Protein AF-A0A0Q3IBZ6-F1 (afdb_monomer_lite)

pLDDT: mean 79.46, std 16.0, range [33.66, 96.81]

Organism: NCBI:txid53254

Structure (mmCIF, N/CA/C/O backbone):
data_AF-A0A0Q3IBZ6-F1
#
_entry.id   AF-A0A0Q3IBZ6-F1
#
loop_
_atom_site.group_PDB
_atom_site.id
_atom_site.type_symbol
_atom_site.label_atom_id
_atom_site.label_alt_id
_atom_site.label_comp_id
_atom_site.label_asym_id
_atom_site.label_entity_id
_atom_site.label_seq_id
_atom_site.pdbx_PDB_ins_code
_atom_site.Cartn_x
_atom_site.Cartn_y
_atom_site.C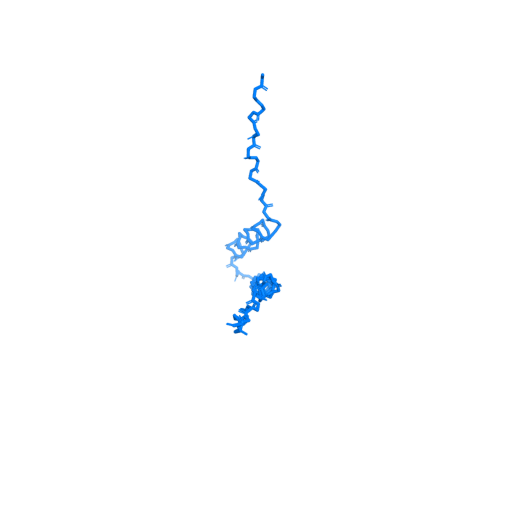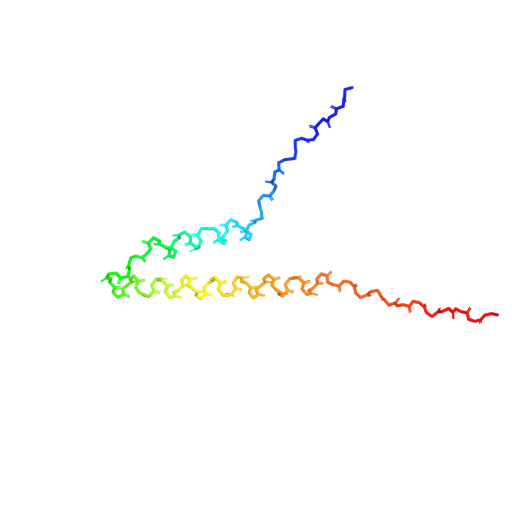artn_z
_atom_site.occupancy
_atom_site.B_iso_or_equiv
_atom_site.auth_seq_id
_atom_site.auth_comp_id
_atom_site.auth_asym_id
_atom_site.auth_atom_id
_atom_site.pdbx_PDB_model_num
ATOM 1 N N . MET A 1 1 ? 41.620 19.815 -12.287 1.00 33.66 1 MET A N 1
ATOM 2 C CA . MET A 1 1 ? 40.517 19.908 -11.304 1.00 33.66 1 MET A CA 1
ATOM 3 C C . MET A 1 1 ? 39.508 18.806 -11.609 1.00 33.66 1 MET A C 1
ATOM 5 O O . MET A 1 1 ? 38.782 18.919 -12.588 1.00 33.66 1 MET A O 1
ATOM 9 N N . SER A 1 2 ? 39.522 17.696 -10.867 1.00 45.53 2 SER A N 1
ATOM 10 C CA . SER A 1 2 ? 38.579 16.590 -11.076 1.00 45.53 2 SER A CA 1
ATOM 11 C C . SER A 1 2 ? 37.227 16.934 -10.447 1.00 45.53 2 SER A C 1
ATOM 13 O O . SER A 1 2 ? 37.121 17.171 -9.244 1.00 45.53 2 SER A O 1
ATOM 15 N N . LEU A 1 3 ? 36.175 16.980 -11.265 1.00 52.56 3 LEU A N 1
ATOM 16 C CA . LEU A 1 3 ? 34.808 17.170 -10.790 1.00 52.56 3 LEU A CA 1
ATOM 17 C C . LEU A 1 3 ? 34.363 15.894 -10.065 1.00 52.56 3 LEU A C 1
ATOM 19 O O . LEU A 1 3 ? 33.903 14.933 -10.685 1.00 52.56 3 LEU A O 1
ATOM 23 N N . ARG A 1 4 ? 34.512 15.873 -8.735 1.00 49.16 4 ARG A N 1
ATOM 24 C CA . ARG A 1 4 ? 33.815 14.916 -7.870 1.00 49.16 4 ARG A CA 1
ATOM 25 C C . ARG A 1 4 ? 32.316 15.137 -8.062 1.00 49.16 4 ARG A C 1
ATOM 27 O O . ARG A 1 4 ? 31.735 16.030 -7.453 1.00 49.16 4 ARG A O 1
ATOM 34 N N . ARG A 1 5 ? 31.688 14.331 -8.921 1.00 54.41 5 ARG A N 1
ATOM 35 C CA . ARG A 1 5 ? 30.228 14.238 -9.002 1.00 54.41 5 ARG A CA 1
ATOM 36 C C . ARG A 1 5 ? 29.724 13.843 -7.614 1.00 54.41 5 ARG A C 1
ATOM 38 O O . ARG A 1 5 ? 29.920 12.702 -7.195 1.00 54.41 5 ARG A O 1
ATOM 45 N N . LYS A 1 6 ? 29.112 14.783 -6.887 1.00 53.94 6 LYS A N 1
ATOM 46 C CA . LYS A 1 6 ? 28.246 14.449 -5.753 1.00 53.94 6 LYS A CA 1
ATOM 47 C C . LYS A 1 6 ? 27.199 13.486 -6.309 1.00 53.94 6 LYS A C 1
ATOM 49 O O . LYS A 1 6 ? 26.398 13.865 -7.153 1.00 53.94 6 LYS A O 1
ATOM 54 N N . ARG A 1 7 ? 27.260 12.218 -5.901 1.00 53.31 7 ARG A N 1
ATOM 55 C CA . ARG A 1 7 ? 26.161 11.268 -6.085 1.00 53.31 7 ARG A CA 1
ATOM 56 C C . ARG A 1 7 ? 25.034 11.744 -5.172 1.00 53.31 7 ARG A C 1
ATOM 58 O O . ARG A 1 7 ? 24.908 11.272 -4.047 1.00 53.31 7 ARG A O 1
ATOM 65 N N . GLU A 1 8 ? 24.268 12.731 -5.619 1.00 60.97 8 GLU A N 1
ATOM 66 C CA . GLU A 1 8 ? 22.928 12.937 -5.085 1.00 60.97 8 GLU A CA 1
ATOM 67 C C . GLU A 1 8 ? 22.177 11.633 -5.338 1.00 60.97 8 GLU A C 1
ATOM 69 O O . GLU A 1 8 ? 22.071 11.169 -6.475 1.00 60.97 8 GLU A O 1
ATOM 74 N N . ARG A 1 9 ? 21.771 10.957 -4.258 1.00 60.97 9 ARG A N 1
ATOM 75 C CA . ARG A 1 9 ? 20.846 9.833 -4.370 1.00 60.97 9 ARG A CA 1
ATOM 76 C C . ARG A 1 9 ? 19.573 10.413 -4.967 1.00 60.97 9 ARG A C 1
ATOM 78 O O . ARG A 1 9 ? 18.833 11.094 -4.270 1.00 60.97 9 ARG A O 1
ATOM 85 N N . THR A 1 10 ? 19.347 10.170 -6.251 1.00 70.75 10 THR A N 1
ATOM 86 C CA . THR A 1 10 ? 18.052 10.404 -6.880 1.00 70.75 10 THR A CA 1
ATOM 87 C C . THR A 1 10 ? 17.060 9.478 -6.191 1.00 70.75 10 THR A C 1
ATOM 89 O O . THR A 1 10 ? 17.080 8.267 -6.425 1.00 70.75 10 THR A O 1
ATOM 92 N N . ILE A 1 11 ? 16.269 10.024 -5.270 1.00 76.56 11 ILE A N 1
ATOM 93 C CA . ILE A 1 11 ? 15.156 9.303 -4.660 1.00 76.56 11 ILE A CA 1
ATOM 94 C C . ILE A 1 11 ? 14.124 9.113 -5.769 1.00 76.56 11 ILE A C 1
ATOM 96 O O . ILE A 1 11 ? 13.746 10.066 -6.445 1.00 76.56 11 ILE A O 1
ATOM 100 N N . SER A 1 12 ? 13.738 7.865 -6.021 1.00 84.38 12 SER A N 1
ATOM 101 C CA . SER A 1 12 ? 12.674 7.580 -6.975 1.00 84.38 12 SER A CA 1
ATOM 102 C C . SER A 1 12 ? 11.351 8.061 -6.393 1.00 84.38 12 SER A C 1
ATOM 104 O O . SER A 1 12 ? 11.059 7.754 -5.238 1.00 84.38 12 SER A O 1
ATOM 106 N N . ASN A 1 13 ? 10.506 8.701 -7.205 1.00 86.31 13 ASN A N 1
ATOM 107 C CA . ASN A 1 13 ? 9.131 9.037 -6.813 1.00 86.31 13 ASN A CA 1
ATOM 108 C C . ASN A 1 13 ? 8.383 7.798 -6.283 1.00 86.31 13 ASN A C 1
ATOM 110 O O . ASN A 1 13 ? 7.553 7.904 -5.389 1.00 86.31 13 ASN A O 1
ATOM 114 N N . TYR A 1 14 ? 8.711 6.604 -6.796 1.00 87.81 14 TYR A N 1
ATOM 115 C CA . TYR A 1 14 ? 8.178 5.344 -6.276 1.00 87.81 14 TYR A CA 1
ATOM 116 C C . TYR A 1 14 ? 8.557 5.115 -4.807 1.00 87.81 14 TYR A C 1
ATOM 118 O O . TYR A 1 14 ? 7.710 4.722 -4.004 1.00 87.81 14 TYR A O 1
ATOM 126 N N . ASP A 1 15 ? 9.832 5.311 -4.467 1.00 87.94 15 ASP A N 1
ATOM 127 C CA . ASP A 1 15 ? 10.349 5.047 -3.124 1.00 87.94 15 ASP A CA 1
ATOM 128 C C . ASP A 1 15 ? 9.801 6.084 -2.138 1.00 87.94 15 ASP A C 1
ATOM 130 O O . ASP A 1 15 ? 9.366 5.720 -1.048 1.00 87.94 15 ASP A O 1
ATOM 134 N N . GLU A 1 16 ? 9.724 7.351 -2.552 1.00 90.94 16 GLU A N 1
ATOM 135 C CA . GLU A 1 16 ? 9.116 8.424 -1.762 1.00 90.94 16 GLU A CA 1
ATOM 136 C C . GLU A 1 16 ? 7.628 8.158 -1.491 1.00 90.94 16 GLU A C 1
ATOM 138 O O . GLU A 1 16 ? 7.206 8.134 -0.333 1.00 90.94 16 GLU A O 1
ATOM 143 N N . CYS A 1 17 ? 6.840 7.847 -2.528 1.00 91.81 17 CYS A N 1
ATOM 144 C CA . CYS A 1 17 ? 5.428 7.499 -2.360 1.00 91.81 17 CYS A CA 1
ATOM 145 C C . CYS A 1 17 ? 5.235 6.257 -1.482 1.00 91.81 17 CYS A C 1
ATOM 147 O O . CYS A 1 17 ? 4.332 6.237 -0.646 1.00 91.81 17 CYS A O 1
ATOM 149 N N . SER A 1 18 ? 6.081 5.234 -1.636 1.00 93.06 18 SER A N 1
ATOM 150 C CA . SER A 1 18 ? 6.002 4.018 -0.816 1.00 93.06 18 SER A CA 1
ATOM 151 C C . SER A 1 18 ? 6.224 4.330 0.663 1.00 93.06 18 SER A C 1
ATOM 153 O O . SER A 1 18 ? 5.465 3.861 1.509 1.00 93.06 18 SER A O 1
ATOM 155 N N . VAL A 1 19 ? 7.234 5.145 0.982 1.00 94.06 19 VAL A N 1
ATOM 156 C CA . VAL A 1 19 ? 7.541 5.542 2.363 1.00 94.06 19 VAL A CA 1
ATOM 157 C C . VAL A 1 19 ? 6.403 6.360 2.968 1.00 94.06 19 VAL A C 1
ATOM 159 O O . VAL A 1 19 ? 6.003 6.085 4.100 1.00 94.06 19 VAL A O 1
ATOM 162 N N . LEU A 1 20 ? 5.850 7.324 2.227 1.00 94.69 20 LEU A N 1
ATOM 163 C CA . LEU A 1 20 ? 4.752 8.165 2.710 1.00 94.69 20 LEU A CA 1
ATOM 164 C C . LEU A 1 20 ? 3.481 7.351 2.975 1.00 94.69 20 LEU A C 1
ATOM 166 O O . LEU A 1 20 ? 2.883 7.490 4.040 1.00 94.69 20 LEU A O 1
ATOM 170 N N . LEU A 1 21 ? 3.097 6.467 2.050 1.00 95.19 21 LEU A N 1
ATOM 171 C CA . LEU A 1 21 ? 1.908 5.622 2.203 1.00 95.19 21 LEU A CA 1
ATOM 172 C C . LEU A 1 21 ? 2.059 4.620 3.352 1.00 95.19 21 LEU A C 1
ATOM 174 O O . LEU A 1 21 ? 1.129 4.453 4.136 1.00 95.19 21 LEU A O 1
ATOM 178 N N . LEU A 1 22 ? 3.228 3.989 3.497 1.00 95.31 22 LEU A N 1
ATOM 179 C CA . LEU A 1 22 ? 3.497 3.099 4.631 1.00 95.31 22 LEU A CA 1
ATOM 180 C C . LEU A 1 22 ? 3.466 3.861 5.958 1.00 95.31 22 LEU A C 1
ATOM 182 O O . LEU A 1 22 ? 2.852 3.392 6.913 1.00 95.31 22 LEU A O 1
ATOM 186 N N . SER A 1 23 ? 4.072 5.049 6.011 1.00 95.31 23 SER A N 1
ATOM 187 C CA . SER A 1 23 ? 4.036 5.898 7.206 1.00 95.31 23 SER A CA 1
ATOM 188 C C . SER A 1 23 ? 2.598 6.264 7.571 1.00 95.31 23 SER A C 1
ATOM 190 O O . SER A 1 23 ? 2.188 6.063 8.710 1.00 95.31 23 SER A O 1
ATOM 192 N N . ALA A 1 24 ? 1.802 6.714 6.595 1.00 93.75 24 ALA A N 1
ATOM 193 C CA . ALA A 1 24 ? 0.392 7.029 6.801 1.00 93.75 24 ALA A CA 1
ATOM 194 C C . ALA A 1 24 ? -0.400 5.811 7.303 1.00 93.75 24 ALA A C 1
ATOM 196 O O . ALA A 1 24 ? -1.164 5.933 8.254 1.00 93.75 24 ALA A O 1
ATOM 197 N N . PHE A 1 25 ? -0.173 4.625 6.733 1.00 93.75 25 PHE A N 1
ATOM 198 C CA . PHE A 1 25 ? -0.836 3.393 7.163 1.00 93.75 25 PHE A CA 1
ATOM 199 C C . PHE A 1 25 ? -0.579 3.058 8.640 1.00 93.75 25 PHE A C 1
ATOM 201 O O . PHE A 1 25 ? -1.496 2.627 9.338 1.00 93.75 25 PHE A O 1
ATOM 208 N N . PHE A 1 26 ? 0.652 3.262 9.124 1.00 90.56 26 PHE A N 1
ATOM 209 C CA . PHE A 1 26 ? 0.998 3.036 10.531 1.00 90.56 26 PHE A CA 1
ATOM 210 C C . PHE A 1 26 ? 0.481 4.132 11.466 1.00 90.56 26 PHE A C 1
ATOM 212 O O . PHE A 1 26 ? 0.197 3.837 12.624 1.00 90.56 26 PHE A O 1
ATOM 219 N N . CYS A 1 27 ? 0.331 5.366 10.979 1.00 92.88 27 CYS A N 1
ATOM 220 C CA . CYS A 1 27 ? -0.221 6.471 11.763 1.00 92.88 27 CYS A CA 1
ATOM 221 C C . CYS A 1 27 ? -1.741 6.378 11.961 1.00 92.88 27 CYS A C 1
ATOM 223 O O . CYS A 1 27 ? -2.255 6.934 12.927 1.00 92.88 27 CYS A O 1
ATOM 225 N N . VAL A 1 28 ? -2.467 5.699 11.070 1.00 91.94 28 VAL A N 1
ATOM 226 C CA . VAL A 1 28 ? -3.923 5.541 11.193 1.00 91.94 28 VAL A CA 1
ATOM 227 C C . VAL A 1 28 ? -4.240 4.475 12.250 1.00 91.94 28 VAL A C 1
ATOM 229 O O . VAL A 1 28 ? -4.042 3.276 12.020 1.00 91.94 28 VAL A O 1
ATOM 232 N N . THR A 1 29 ? -4.734 4.921 13.408 1.00 80.56 29 THR A N 1
ATOM 233 C CA . THR A 1 29 ? -4.947 4.116 14.628 1.00 80.56 29 THR A CA 1
ATOM 234 C C . THR A 1 29 ? -6.162 3.186 14.561 1.00 80.56 29 THR A C 1
ATOM 236 O O . THR A 1 29 ? -6.215 2.212 15.307 1.00 80.56 29 THR A O 1
ATOM 239 N N . GLY A 1 30 ? -7.092 3.410 13.625 1.00 78.38 30 GLY A N 1
ATOM 240 C CA . GLY A 1 30 ? -8.254 2.535 13.414 1.00 78.38 30 GLY A CA 1
ATOM 241 C C . GLY A 1 30 ? -9.342 2.676 14.480 1.00 78.38 30 GLY A C 1
ATOM 242 O O . GLY A 1 30 ? -10.122 1.746 14.674 1.00 78.38 30 GLY A O 1
ATOM 243 N N . GLU A 1 31 ? -9.381 3.809 15.183 1.00 88.19 31 GLU A N 1
ATOM 244 C CA . GLU A 1 31 ? -10.334 4.062 16.270 1.00 88.19 31 GLU A CA 1
ATOM 245 C C . GLU A 1 31 ? -11.728 4.434 15.749 1.00 88.19 31 GLU A C 1
ATOM 247 O O . GLU A 1 31 ? -12.728 4.219 16.435 1.00 88.19 31 GLU A O 1
ATOM 252 N N . THR A 1 32 ? -11.812 4.940 14.516 1.00 92.88 32 THR A N 1
ATOM 253 C CA . THR A 1 32 ? -13.072 5.316 13.868 1.00 92.88 32 THR A CA 1
ATOM 254 C C . THR A 1 32 ? -13.350 4.499 12.600 1.00 92.88 32 THR A C 1
ATOM 256 O O . THR A 1 32 ? -12.460 3.902 11.987 1.00 92.88 32 THR A O 1
ATOM 259 N N . ALA A 1 33 ? -14.614 4.482 12.163 1.00 91.00 33 ALA A N 1
ATOM 260 C CA . ALA A 1 33 ? -14.990 3.888 10.877 1.00 91.00 33 ALA A CA 1
ATOM 261 C C . ALA A 1 33 ? -14.301 4.594 9.691 1.00 91.00 33 ALA A C 1
ATOM 263 O O . ALA A 1 33 ? -13.952 3.952 8.699 1.00 91.00 33 ALA A O 1
ATOM 264 N N . GLU A 1 34 ? -14.065 5.899 9.822 1.00 91.94 34 GLU A N 1
ATOM 265 C CA . GLU A 1 34 ? -13.345 6.720 8.848 1.00 91.94 34 GLU A CA 1
ATOM 266 C C . GLU A 1 34 ? -11.870 6.312 8.774 1.00 91.94 34 GLU A C 1
ATOM 268 O O . GLU A 1 34 ? -11.343 6.118 7.678 1.00 91.94 34 GLU A O 1
ATOM 273 N N . ASP A 1 35 ? -11.230 6.058 9.919 1.00 92.25 35 ASP A N 1
ATOM 274 C CA . ASP A 1 35 ? -9.862 5.537 9.979 1.00 92.25 35 ASP A CA 1
ATOM 275 C C . ASP A 1 35 ? -9.753 4.163 9.319 1.00 92.25 35 ASP A C 1
ATOM 277 O O . ASP A 1 35 ? -8.827 3.908 8.550 1.00 92.25 35 ASP A O 1
ATOM 281 N N . ALA A 1 36 ? -10.715 3.271 9.569 1.00 92.31 36 ALA A N 1
ATOM 282 C CA . ALA A 1 36 ? -10.746 1.959 8.929 1.00 92.31 36 ALA A CA 1
ATOM 283 C C . ALA A 1 36 ? -10.876 2.078 7.399 1.00 92.31 36 ALA A C 1
ATOM 285 O O . ALA A 1 36 ? -10.184 1.377 6.651 1.00 92.31 36 ALA A O 1
ATOM 286 N N . GLN A 1 37 ? -11.723 2.994 6.919 1.00 94.75 37 GLN A N 1
ATOM 287 C CA . GLN A 1 37 ? -11.882 3.271 5.493 1.00 94.75 37 GLN A CA 1
ATOM 288 C C . GLN A 1 37 ? -10.613 3.882 4.881 1.00 94.75 37 GLN A C 1
ATOM 290 O O . GLN A 1 37 ? -10.186 3.468 3.795 1.00 94.75 37 GLN A O 1
ATOM 295 N N . LEU A 1 38 ? -9.986 4.834 5.570 1.00 94.81 38 LEU A N 1
ATOM 296 C CA . LEU A 1 38 ? -8.746 5.470 5.139 1.00 94.81 38 LEU A CA 1
ATOM 297 C C . LEU A 1 38 ? -7.605 4.452 5.072 1.00 94.81 38 LEU A C 1
ATOM 299 O O . LEU A 1 38 ? -6.926 4.346 4.050 1.00 94.81 38 LEU A O 1
ATOM 303 N N . ARG A 1 39 ? -7.449 3.634 6.114 1.00 94.62 39 ARG A N 1
ATOM 304 C CA . ARG A 1 39 ? -6.448 2.566 6.182 1.00 94.62 39 ARG A CA 1
ATOM 305 C C . ARG A 1 39 ? -6.602 1.572 5.034 1.00 94.62 39 ARG A C 1
ATOM 307 O O . ARG A 1 39 ? -5.616 1.244 4.377 1.00 94.62 39 ARG A O 1
ATOM 314 N N . LYS A 1 40 ? -7.838 1.160 4.733 1.00 94.94 40 LYS A N 1
ATOM 315 C CA . LYS A 1 40 ? -8.142 0.283 3.593 1.00 94.94 40 LYS A CA 1
ATOM 316 C C . LYS A 1 40 ? -7.815 0.942 2.250 1.00 94.94 40 LYS A C 1
ATOM 318 O O . LYS A 1 40 ? -7.305 0.285 1.348 1.00 94.94 40 LYS A O 1
ATOM 323 N N . SER A 1 41 ? -8.069 2.241 2.112 1.00 96.12 41 SER A N 1
ATOM 324 C CA . SER A 1 41 ? -7.744 2.990 0.890 1.00 96.12 41 SER A CA 1
ATOM 325 C C . SER A 1 41 ? -6.229 3.084 0.668 1.00 96.12 41 SER A C 1
ATOM 327 O O . SER A 1 41 ? -5.756 2.895 -0.453 1.00 96.12 41 SER A O 1
ATOM 329 N N . ILE A 1 42 ? -5.459 3.301 1.740 1.00 96.12 42 ILE A N 1
ATOM 330 C CA . ILE A 1 42 ? -3.990 3.305 1.703 1.00 96.12 42 ILE A CA 1
ATOM 331 C C . ILE A 1 42 ? -3.448 1.915 1.336 1.00 96.12 42 ILE A C 1
ATOM 333 O O . ILE A 1 42 ? -2.542 1.806 0.510 1.00 96.12 42 ILE A O 1
ATOM 337 N N . GLU A 1 4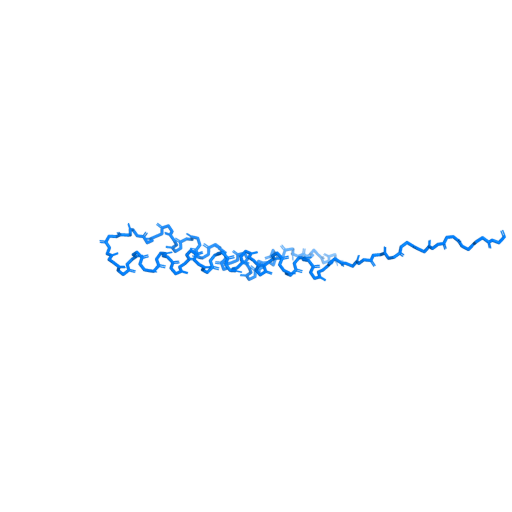3 ? -4.018 0.847 1.898 1.00 95.25 43 GLU A N 1
ATOM 338 C CA . GLU A 1 43 ? -3.647 -0.534 1.566 1.00 95.25 43 GLU A CA 1
ATOM 339 C C . GLU A 1 43 ? -3.843 -0.841 0.074 1.00 95.25 43 GLU A C 1
ATOM 341 O O . GLU A 1 43 ? -2.936 -1.359 -0.582 1.00 95.25 43 GLU A O 1
ATOM 346 N N . VAL A 1 44 ? -4.995 -0.465 -0.490 1.00 96.81 44 VAL A N 1
ATOM 347 C CA . VAL A 1 44 ? -5.275 -0.632 -1.925 1.00 96.81 44 VAL A CA 1
ATOM 348 C C . VAL A 1 44 ? -4.259 0.136 -2.773 1.00 96.81 44 VAL A C 1
ATOM 350 O O . VAL A 1 44 ? -3.697 -0.428 -3.715 1.00 96.81 44 VAL A O 1
ATOM 353 N N . ALA A 1 45 ? -3.951 1.384 -2.407 1.00 95.44 45 ALA A N 1
ATOM 354 C CA . ALA A 1 45 ? -2.961 2.191 -3.117 1.00 95.44 45 ALA A CA 1
ATOM 355 C C . ALA A 1 45 ? -1.559 1.552 -3.101 1.00 95.44 45 ALA A C 1
ATOM 357 O O . ALA A 1 45 ? -0.877 1.541 -4.127 1.00 95.44 45 ALA A O 1
ATOM 358 N N . LEU A 1 46 ? -1.136 0.967 -1.974 1.00 94.88 46 LEU A N 1
ATOM 359 C CA . LEU A 1 46 ? 0.139 0.247 -1.863 1.00 94.88 46 LEU A CA 1
ATOM 360 C C . LEU A 1 46 ? 0.187 -0.994 -2.768 1.00 94.88 46 LEU A C 1
ATOM 362 O O . LEU A 1 46 ? 1.202 -1.247 -3.424 1.00 94.88 46 LEU A O 1
ATOM 366 N N . ILE A 1 47 ? -0.910 -1.752 -2.840 1.00 94.25 47 ILE A N 1
ATOM 367 C CA . ILE A 1 47 ? -1.025 -2.922 -3.719 1.00 94.25 47 ILE A CA 1
ATOM 368 C C . ILE A 1 47 ? -0.912 -2.504 -5.190 1.00 94.25 47 ILE A C 1
ATOM 370 O O . ILE A 1 47 ? -0.176 -3.128 -5.961 1.00 94.25 47 ILE A O 1
ATOM 374 N N . ASP A 1 48 ? -1.617 -1.450 -5.593 1.00 92.12 48 ASP A N 1
ATOM 375 C CA . ASP A 1 48 ? -1.606 -0.986 -6.979 1.00 92.12 48 ASP A CA 1
ATOM 376 C C . ASP A 1 48 ? -0.260 -0.369 -7.371 1.00 92.12 48 ASP A C 1
ATOM 378 O O . ASP A 1 48 ? 0.245 -0.636 -8.467 1.00 92.12 48 ASP A O 1
ATOM 382 N N . LEU A 1 49 ? 0.394 0.336 -6.445 1.00 91.06 49 LEU A N 1
ATOM 383 C CA . LEU A 1 49 ? 1.764 0.815 -6.609 1.00 91.06 49 LEU A CA 1
ATOM 384 C C . LEU A 1 49 ? 2.735 -0.357 -6.861 1.00 91.06 49 LEU A C 1
ATOM 386 O O . LEU A 1 49 ? 3.519 -0.328 -7.817 1.00 91.06 49 LEU A O 1
ATOM 390 N N . ALA A 1 50 ? 2.640 -1.435 -6.077 1.00 89.69 50 ALA A N 1
ATOM 391 C CA . ALA A 1 50 ? 3.468 -2.630 -6.256 1.00 89.69 50 ALA A CA 1
ATOM 392 C C . ALA A 1 50 ? 3.222 -3.323 -7.613 1.00 89.69 50 ALA A C 1
ATOM 394 O O . ALA A 1 50 ? 4.173 -3.725 -8.299 1.00 89.69 50 ALA A O 1
ATOM 395 N N . LYS A 1 51 ? 1.958 -3.420 -8.049 1.00 89.69 51 LYS A N 1
ATOM 396 C CA . LYS A 1 51 ? 1.604 -3.948 -9.379 1.00 89.69 51 LYS A CA 1
ATOM 397 C C . LYS A 1 51 ? 2.196 -3.094 -10.499 1.00 89.69 51 LYS A C 1
ATOM 399 O O . LYS A 1 51 ? 2.769 -3.653 -11.437 1.00 89.69 51 LYS A O 1
ATOM 404 N N . ALA A 1 52 ? 2.111 -1.768 -10.392 1.00 86.38 52 ALA A N 1
ATOM 405 C CA . ALA A 1 52 ? 2.653 -0.844 -11.386 1.00 86.38 52 ALA A CA 1
ATOM 406 C C . ALA A 1 52 ? 4.175 -1.003 -11.541 1.00 86.38 52 ALA A C 1
ATOM 408 O O . ALA A 1 52 ? 4.678 -1.087 -12.664 1.00 86.38 52 ALA A O 1
ATOM 409 N N . ARG A 1 53 ? 4.915 -1.164 -10.435 1.00 86.31 53 ARG A N 1
ATOM 410 C CA . ARG A 1 53 ? 6.362 -1.447 -10.481 1.00 86.31 53 ARG A CA 1
ATOM 411 C C . ARG A 1 53 ? 6.680 -2.792 -11.130 1.00 86.31 53 ARG A C 1
ATOM 413 O O . ARG A 1 53 ? 7.623 -2.880 -11.915 1.00 86.31 53 ARG A O 1
ATOM 420 N N . SER A 1 54 ? 5.895 -3.831 -10.844 1.00 81.19 54 SER A N 1
ATOM 421 C CA . SER A 1 54 ? 6.038 -5.138 -11.502 1.00 81.19 54 SER A CA 1
ATOM 422 C C . SER A 1 54 ? 5.782 -5.059 -13.013 1.00 81.19 54 SER A C 1
ATOM 424 O O . SER A 1 54 ? 6.493 -5.690 -13.800 1.00 81.19 54 SER A O 1
ATOM 426 N N . ALA A 1 55 ? 4.787 -4.276 -13.438 1.00 75.88 55 ALA A N 1
ATOM 427 C CA . ALA A 1 55 ? 4.490 -4.051 -14.850 1.00 75.88 55 ALA A CA 1
ATOM 428 C C . ALA A 1 55 ? 5.618 -3.276 -15.555 1.00 75.88 55 ALA A C 1
ATOM 430 O O . ALA A 1 55 ? 6.100 -3.718 -16.599 1.00 75.88 55 ALA A O 1
ATOM 431 N N . ALA A 1 56 ? 6.107 -2.189 -14.950 1.00 71.75 56 ALA A N 1
ATOM 432 C CA . ALA A 1 56 ? 7.227 -1.408 -15.478 1.00 71.75 56 ALA A CA 1
ATOM 433 C C . ALA A 1 56 ? 8.523 -2.235 -15.576 1.00 71.75 56 ALA A C 1
ATOM 435 O O . ALA A 1 56 ? 9.237 -2.165 -16.573 1.00 71.75 56 ALA A O 1
ATOM 436 N N . SER A 1 57 ? 8.801 -3.079 -14.576 1.00 69.81 57 SER A N 1
ATOM 437 C CA . SER A 1 57 ? 9.952 -3.991 -14.589 1.00 69.81 57 SER A CA 1
ATOM 438 C C . SER A 1 57 ? 9.894 -4.975 -15.764 1.00 69.81 57 SER A C 1
ATOM 440 O O . SER A 1 57 ? 10.889 -5.176 -16.458 1.00 69.81 57 SER A O 1
ATOM 442 N N . ARG A 1 58 ? 8.709 -5.534 -16.051 1.00 64.56 5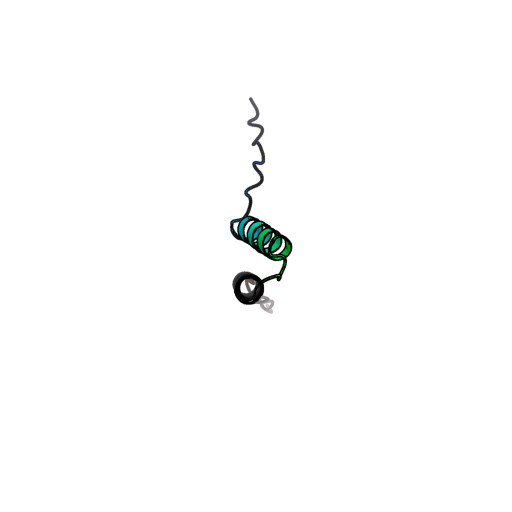8 ARG A N 1
ATOM 443 C CA . ARG A 1 58 ? 8.500 -6.436 -17.195 1.00 64.56 58 ARG A CA 1
ATOM 444 C C . ARG A 1 58 ? 8.668 -5.740 -18.547 1.00 64.56 58 ARG A C 1
ATOM 446 O O . ARG A 1 58 ? 9.204 -6.357 -19.463 1.00 64.56 58 ARG A O 1
ATOM 453 N N . ALA A 1 59 ? 8.258 -4.478 -18.668 1.00 65.31 59 ALA A N 1
ATOM 454 C CA . ALA A 1 59 ? 8.436 -3.696 -19.893 1.00 65.31 59 ALA A CA 1
ATOM 455 C C . ALA A 1 59 ? 9.918 -3.424 -20.223 1.00 65.31 59 ALA A C 1
ATOM 457 O O . ALA A 1 59 ? 10.275 -3.309 -21.392 1.00 65.31 59 ALA A O 1
ATOM 458 N N . ASN A 1 60 ? 10.791 -3.396 -19.212 1.00 61.19 60 ASN A N 1
ATOM 459 C CA . ASN A 1 60 ? 12.226 -3.141 -19.375 1.00 61.19 60 ASN A CA 1
ATOM 460 C C . ASN A 1 60 ? 13.055 -4.387 -19.746 1.00 61.19 60 ASN A C 1
ATOM 462 O O . ASN A 1 60 ? 14.278 -4.301 -19.869 1.00 61.19 60 ASN A O 1
ATOM 466 N N . VAL A 1 61 ? 12.427 -5.553 -19.936 1.00 62.97 61 VAL A N 1
ATOM 467 C CA . VAL A 1 61 ? 13.134 -6.770 -20.356 1.00 62.97 61 VAL A CA 1
ATOM 468 C C . VAL A 1 61 ? 13.338 -6.749 -21.873 1.00 62.97 61 VAL A C 1
ATOM 470 O O . VAL A 1 61 ? 12.478 -7.175 -22.644 1.00 62.97 61 VAL A O 1
ATOM 473 N N . ILE A 1 62 ? 14.510 -6.290 -22.318 1.00 64.75 62 ILE A N 1
ATOM 474 C CA . ILE A 1 62 ? 14.937 -6.421 -23.717 1.00 64.75 62 ILE A CA 1
ATOM 475 C C . ILE A 1 62 ? 15.211 -7.906 -23.994 1.00 64.75 62 ILE A C 1
ATOM 477 O O . ILE A 1 62 ? 16.184 -8.479 -23.498 1.00 64.75 62 ILE A O 1
ATOM 481 N N . LYS A 1 63 ? 14.359 -8.553 -24.798 1.00 64.38 63 LYS A N 1
ATOM 482 C CA . LYS A 1 63 ? 14.625 -9.911 -25.294 1.00 64.38 63 LYS A CA 1
ATOM 483 C C . LYS A 1 63 ? 15.770 -9.860 -26.305 1.00 64.38 63 LYS A C 1
ATOM 485 O O . LYS A 1 63 ? 15.561 -9.530 -27.468 1.00 64.38 63 LYS A O 1
ATOM 490 N N . PHE A 1 64 ? 16.975 -10.235 -25.884 1.00 63.41 64 PHE A N 1
ATOM 491 C CA . PHE A 1 64 ?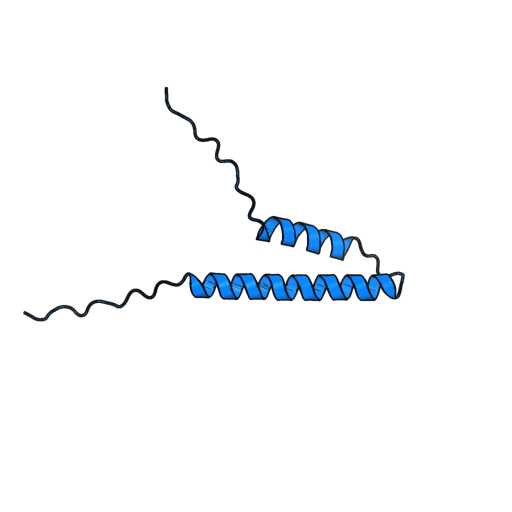 18.063 -10.511 -26.817 1.00 63.41 64 PHE A CA 1
ATOM 492 C C . PHE A 1 64 ? 17.770 -11.819 -27.559 1.00 63.41 64 PHE A C 1
ATOM 494 O O . PHE A 1 64 ? 17.912 -12.915 -27.016 1.00 63.41 64 PHE A O 1
ATOM 501 N N . SER A 1 65 ? 17.343 -11.715 -28.816 1.00 67.44 65 SER A N 1
ATOM 502 C CA . SER A 1 65 ? 17.260 -12.863 -29.716 1.00 67.44 65 SER A CA 1
ATOM 503 C C . SER A 1 65 ? 18.670 -13.395 -29.985 1.00 67.44 65 SER A C 1
ATOM 505 O O . SER A 1 65 ? 19.507 -12.693 -30.558 1.00 67.44 65 SER A O 1
ATOM 507 N N . ARG A 1 66 ? 18.937 -14.639 -29.567 1.00 65.56 66 ARG A N 1
ATOM 508 C CA . ARG A 1 66 ? 20.181 -15.367 -29.859 1.00 65.56 66 ARG A CA 1
ATOM 509 C C . ARG A 1 66 ? 20.347 -15.430 -31.383 1.00 65.56 66 ARG A C 1
ATOM 511 O O . ARG A 1 66 ? 19.555 -16.088 -32.055 1.00 65.56 66 ARG A O 1
ATOM 518 N N . ARG A 1 67 ? 21.337 -14.725 -31.943 1.00 65.62 67 ARG A N 1
ATOM 519 C CA . ARG A 1 67 ? 21.676 -14.858 -33.368 1.00 65.62 67 ARG A CA 1
ATOM 520 C C . ARG A 1 67 ? 22.091 -16.312 -33.611 1.00 65.62 67 ARG A C 1
ATOM 522 O O . ARG A 1 67 ? 22.972 -16.811 -32.914 1.00 65.62 67 ARG A O 1
ATOM 529 N N . ARG A 1 68 ? 21.432 -16.998 -34.554 1.00 68.38 68 ARG A N 1
ATOM 530 C CA . ARG A 1 68 ? 21.907 -18.305 -35.035 1.00 68.38 68 ARG A CA 1
ATOM 531 C C . ARG A 1 68 ? 23.328 -18.117 -35.579 1.00 68.38 68 ARG A C 1
ATOM 533 O O . ARG A 1 68 ? 23.547 -17.123 -36.276 1.00 68.38 68 ARG A O 1
ATOM 540 N N . PRO A 1 69 ? 24.274 -19.028 -35.294 1.00 63.06 69 PRO A N 1
ATOM 541 C CA . PRO A 1 69 ? 25.529 -19.041 -36.025 1.00 63.06 69 PRO A CA 1
ATOM 542 C C . PRO A 1 69 ? 25.187 -19.268 -37.498 1.00 63.06 69 PRO A C 1
ATOM 544 O O . PRO A 1 69 ? 24.461 -20.210 -37.824 1.00 63.06 69 PRO A O 1
ATOM 547 N N . LEU A 1 70 ? 25.647 -18.374 -38.371 1.00 64.44 70 LEU A N 1
ATOM 548 C CA . LEU A 1 70 ? 25.666 -18.641 -39.802 1.00 64.44 70 LEU A CA 1
ATOM 549 C C . LEU A 1 70 ? 26.634 -19.809 -39.992 1.00 64.44 70 LEU A C 1
ATOM 551 O O . LEU A 1 70 ? 27.830 -19.655 -39.757 1.00 64.44 70 LEU A O 1
ATOM 555 N N . ALA A 1 71 ? 26.095 -20.983 -40.315 1.00 60.91 71 AL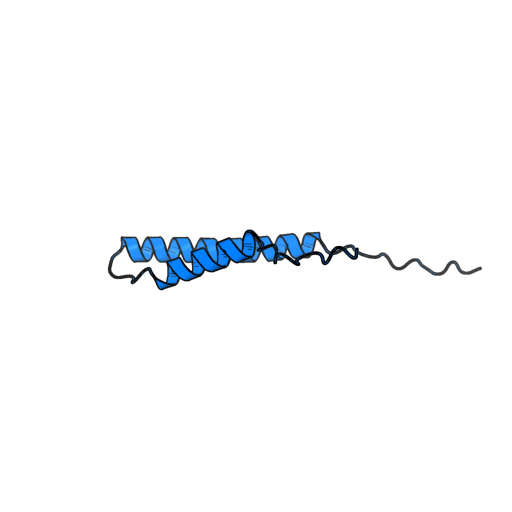A A N 1
ATOM 556 C CA . ALA A 1 71 ? 26.893 -22.089 -40.811 1.00 60.91 71 ALA A CA 1
ATOM 557 C C . ALA A 1 71 ? 27.430 -21.667 -42.184 1.00 60.91 71 ALA A C 1
ATOM 559 O O . ALA A 1 71 ? 26.640 -21.414 -43.097 1.00 60.91 71 ALA A O 1
ATOM 560 N N . GLY A 1 72 ? 28.747 -21.505 -42.269 1.00 58.59 72 GLY A N 1
ATOM 561 C CA . GLY A 1 72 ? 29.516 -21.366 -43.500 1.00 58.59 72 GLY A CA 1
ATOM 562 C C . GLY A 1 72 ? 30.469 -22.539 -43.614 1.00 58.59 72 GLY A C 1
ATOM 563 O O . GLY A 1 72 ? 30.903 -23.023 -42.542 1.00 58.59 72 GLY A O 1
#

Secondary structure (DSSP, 8-state):
------------HHHHHHHHHHHHHHH----SHHHHHHHHHHHHHHHHHHHHHHHHHHHT------PPP---

Foldseek 3Di:
DDPPPPPPPPDDPLNVLLVVLVVLLVVLPPPDPVSVVVNVVSVVVNVVSVVVVVVVVVVPDDDDDDDDPPDD

Sequence (72 aa):
MSLRRKRERTISNYDECSVLLLSAFFCVTGETAEDAQLRKSIEVALIDLAKARSAASRANVIKFSRRRPLAG

Radius of gyration: 21.73 Å; chains: 1; bounding box: 56×42×60 Å